Protein AF-A0A961FAP8-F1 (afdb_monomer_lite)

Structure (mmCIF, N/CA/C/O backbone):
data_AF-A0A961FAP8-F1
#
_entry.id   AF-A0A961FAP8-F1
#
loop_
_atom_site.group_PDB
_atom_site.id
_atom_site.type_symbol
_atom_site.label_atom_id
_atom_site.label_alt_id
_atom_site.label_comp_id
_atom_site.label_asym_id
_atom_site.label_entity_id
_atom_site.label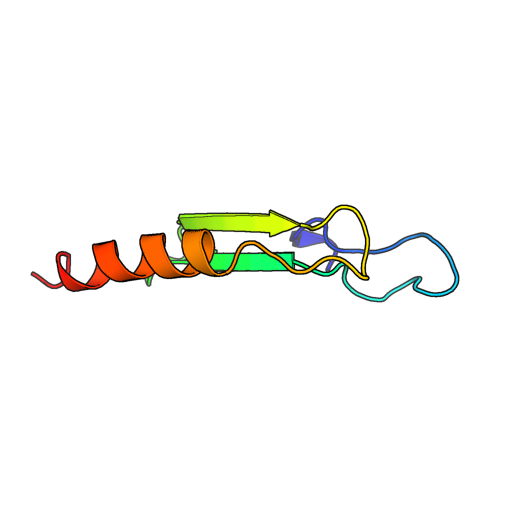_seq_id
_atom_site.pdbx_PDB_ins_code
_atom_site.Cartn_x
_atom_site.Cartn_y
_atom_site.Cartn_z
_atom_site.occupancy
_atom_site.B_iso_or_equiv
_atom_site.auth_seq_id
_atom_site.auth_comp_id
_atom_site.auth_asym_id
_atom_site.auth_atom_id
_atom_site.pdbx_PDB_model_num
ATOM 1 N N . ALA A 1 1 ? 8.328 8.778 -1.200 1.00 85.88 1 ALA A N 1
ATOM 2 C CA . ALA A 1 1 ? 8.477 7.379 -1.663 1.00 85.88 1 ALA A CA 1
ATOM 3 C C . ALA A 1 1 ? 9.580 6.658 -0.892 1.00 85.88 1 ALA A C 1
ATOM 5 O O . ALA A 1 1 ? 9.314 5.582 -0.372 1.00 85.88 1 ALA A O 1
ATOM 6 N N . GLN A 1 2 ? 10.766 7.267 -0.766 1.00 92.81 2 GLN A N 1
ATOM 7 C CA . GLN A 1 2 ? 11.919 6.730 -0.026 1.00 92.81 2 GLN A CA 1
ATOM 8 C C . GLN A 1 2 ? 11.595 6.304 1.409 1.00 92.81 2 GLN A C 1
ATOM 10 O O . GLN A 1 2 ? 11.836 5.153 1.752 1.00 92.81 2 GLN A O 1
ATOM 15 N N . ASP A 1 3 ? 10.953 7.170 2.199 1.00 95.88 3 ASP A N 1
ATOM 16 C CA . ASP A 1 3 ? 10.650 6.876 3.613 1.00 95.88 3 ASP A CA 1
ATOM 17 C C . ASP A 1 3 ? 9.755 5.645 3.819 1.00 95.88 3 ASP A C 1
ATOM 19 O O . ASP A 1 3 ? 9.786 5.012 4.868 1.00 95.88 3 ASP A O 1
ATOM 23 N N . TYR A 1 4 ? 8.968 5.291 2.801 1.00 94.12 4 TYR A N 1
ATOM 24 C CA . TYR A 1 4 ? 8.056 4.146 2.814 1.00 94.12 4 TYR A CA 1
ATOM 25 C C . TYR A 1 4 ? 8.590 2.947 2.015 1.00 94.12 4 TYR A C 1
ATOM 27 O O . TYR A 1 4 ? 7.874 1.965 1.843 1.00 94.12 4 TYR A O 1
ATOM 35 N N . GLY A 1 5 ? 9.816 3.018 1.482 1.00 95.00 5 GLY A N 1
ATOM 36 C CA . GLY A 1 5 ? 10.400 1.948 0.664 1.00 95.00 5 GLY A CA 1
ATOM 37 C C . GLY A 1 5 ? 9.712 1.733 -0.692 1.00 95.00 5 GLY A C 1
ATOM 38 O O . GLY A 1 5 ? 9.873 0.683 -1.305 1.00 95.00 5 GLY A O 1
ATOM 39 N N . LEU A 1 6 ? 8.946 2.717 -1.177 1.00 96.31 6 LEU A N 1
ATOM 40 C CA . LEU A 1 6 ? 8.154 2.603 -2.411 1.00 96.31 6 LEU A CA 1
ATOM 41 C C . LEU A 1 6 ? 8.848 3.204 -3.639 1.00 96.31 6 LEU A C 1
ATOM 43 O O . LEU A 1 6 ? 8.255 3.253 -4.714 1.00 96.31 6 LEU A O 1
ATOM 47 N N . GLU A 1 7 ? 10.064 3.729 -3.495 1.00 95.44 7 GLU A N 1
ATOM 48 C CA . GLU A 1 7 ? 10.788 4.323 -4.618 1.00 95.44 7 GLU A CA 1
ATOM 49 C C . GLU A 1 7 ? 11.197 3.253 -5.634 1.00 95.44 7 GLU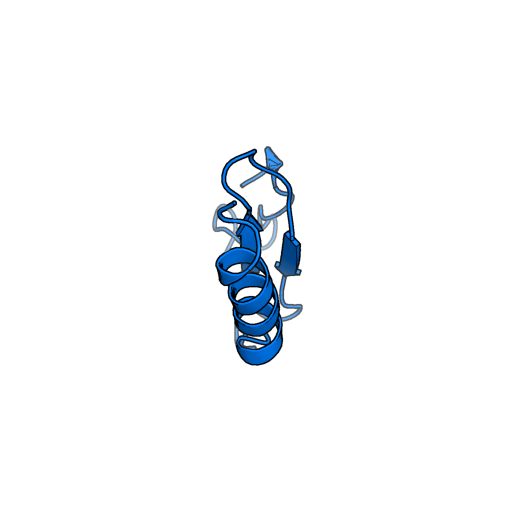 A C 1
ATOM 51 O O . GLU A 1 7 ? 11.827 2.252 -5.293 1.00 95.44 7 GLU A O 1
ATOM 56 N N . ARG A 1 8 ? 10.872 3.490 -6.907 1.00 92.12 8 ARG A N 1
ATOM 57 C CA . ARG A 1 8 ? 11.381 2.679 -8.011 1.00 92.12 8 ARG A CA 1
ATOM 58 C C . ARG A 1 8 ? 12.682 3.261 -8.550 1.00 92.12 8 ARG A C 1
ATOM 60 O O . ARG A 1 8 ? 12.728 4.417 -8.974 1.00 92.12 8 ARG A O 1
ATOM 67 N N . SER A 1 9 ? 13.715 2.427 -8.599 1.00 91.12 9 SER A N 1
ATOM 68 C CA . SER A 1 9 ? 15.017 2.747 -9.199 1.00 91.12 9 SER A CA 1
ATOM 69 C C . SER A 1 9 ? 15.140 2.302 -10.663 1.00 91.12 9 SER A C 1
ATOM 71 O O . SER A 1 9 ? 16.070 2.719 -11.351 1.00 91.12 9 SER A O 1
ATOM 73 N N . GLU A 1 10 ? 14.199 1.486 -11.143 1.00 88.88 10 GLU A N 1
ATOM 74 C CA . GLU A 1 10 ? 14.222 0.862 -12.468 1.00 88.88 10 GLU A CA 1
ATOM 75 C C . GLU A 1 10 ? 13.440 1.672 -13.513 1.00 88.88 10 GLU A C 1
ATOM 77 O O . GLU A 1 10 ? 12.272 2.017 -13.312 1.00 88.88 10 GLU A O 1
ATOM 82 N N . GLU A 1 11 ? 14.067 1.918 -14.665 1.00 93.19 11 GLU A N 1
ATOM 83 C CA . GLU A 1 11 ? 13.408 2.457 -15.861 1.00 93.19 11 GLU A CA 1
ATOM 84 C C . GLU A 1 11 ? 12.419 1.433 -16.451 1.00 93.19 11 GLU A C 1
ATOM 86 O O . GLU A 1 11 ? 12.668 0.230 -16.354 1.00 93.19 11 GLU A O 1
ATOM 91 N N . PRO A 1 12 ? 11.303 1.851 -17.083 1.00 93.50 12 PRO A N 1
ATOM 92 C CA . PRO A 1 12 ? 10.884 3.223 -17.419 1.00 93.50 12 PRO A CA 1
ATOM 93 C C . PRO A 1 12 ? 10.089 3.934 -16.310 1.00 93.50 12 PRO A C 1
ATOM 95 O O . PRO A 1 12 ? 9.546 5.014 -16.522 1.00 93.50 12 PRO A O 1
ATOM 98 N N . LEU A 1 13 ? 9.942 3.306 -15.143 1.00 93.88 13 LEU A N 1
ATOM 99 C CA . LEU A 1 13 ? 9.085 3.791 -14.054 1.00 93.88 13 LEU A CA 1
ATOM 100 C C . LEU A 1 13 ? 9.892 4.445 -12.929 1.00 93.88 13 LEU A C 1
ATOM 102 O O . LEU A 1 13 ? 9.403 4.577 -11.804 1.00 93.88 13 LEU A O 1
ATOM 106 N N . LYS A 1 14 ? 11.142 4.814 -13.210 1.00 94.88 14 LYS A N 1
ATOM 107 C CA . LYS A 1 14 ? 12.052 5.380 -12.226 1.00 94.88 14 LYS A CA 1
ATOM 108 C C . LYS A 1 14 ? 11.478 6.676 -11.659 1.00 94.88 14 LYS A C 1
ATOM 110 O O . LYS A 1 14 ? 10.938 7.507 -12.386 1.00 94.88 14 LYS A O 1
ATOM 115 N N . GLY A 1 15 ? 11.600 6.848 -10.346 1.00 93.69 15 GLY A N 1
ATOM 116 C CA . GLY A 1 15 ? 11.101 8.032 -9.643 1.00 93.69 15 GLY A CA 1
ATOM 117 C C . GLY A 1 15 ? 9.590 8.032 -9.386 1.00 93.69 15 GLY A C 1
ATOM 118 O O . GLY A 1 15 ? 9.096 8.933 -8.711 1.00 93.69 15 GLY A O 1
ATOM 119 N N . LEU A 1 16 ? 8.857 7.020 -9.860 1.00 94.75 16 LEU A N 1
ATOM 120 C CA . LEU A 1 16 ? 7.469 6.786 -9.467 1.00 94.75 16 LEU A CA 1
ATOM 121 C C . LEU A 1 16 ? 7.402 5.893 -8.220 1.00 94.75 16 LEU A C 1
ATOM 123 O O . LEU A 1 16 ? 8.335 5.148 -7.906 1.00 94.75 16 LEU A O 1
ATOM 127 N N . CYS A 1 17 ? 6.273 5.945 -7.515 1.00 95.44 17 CYS A N 1
ATOM 128 C CA . CYS A 1 17 ? 5.977 4.989 -6.451 1.00 95.44 17 CYS A CA 1
ATOM 129 C C . CYS A 1 17 ? 5.651 3.608 -7.042 1.00 95.44 17 CYS A C 1
ATOM 131 O O . CYS A 1 17 ? 4.983 3.503 -8.074 1.00 95.44 17 CYS A O 1
ATOM 133 N N . SER A 1 18 ? 6.057 2.539 -6.360 1.00 95.50 18 SER A N 1
ATOM 134 C CA . SER A 1 18 ? 5.486 1.210 -6.574 1.00 95.50 18 SER A CA 1
ATOM 135 C C . SER A 1 18 ? 3.993 1.196 -6.220 1.00 95.50 18 SER A C 1
ATOM 137 O O . SER A 1 18 ? 3.500 2.038 -5.462 1.00 95.50 18 SER A O 1
ATOM 139 N N . ARG A 1 19 ? 3.244 0.240 -6.785 1.00 97.12 19 ARG A N 1
ATOM 140 C CA . ARG A 1 19 ? 1.844 0.040 -6.406 1.00 97.12 19 ARG A CA 1
ATOM 141 C C . ARG A 1 19 ? 1.811 -0.623 -5.028 1.00 97.12 19 ARG A C 1
ATOM 143 O O . ARG A 1 19 ? 2.384 -1.691 -4.826 1.00 97.12 19 ARG A O 1
ATOM 150 N N . ALA A 1 20 ? 1.184 0.051 -4.074 1.00 97.88 20 ALA A N 1
ATOM 151 C CA . ALA A 1 20 ? 1.104 -0.399 -2.696 1.00 97.88 20 ALA A CA 1
ATOM 152 C C . ALA A 1 20 ? -0.165 0.123 -2.018 1.00 97.88 20 ALA A C 1
ATOM 154 O O . ALA A 1 20 ? -0.728 1.141 -2.429 1.00 97.88 20 ALA A O 1
ATOM 155 N N . VAL A 1 21 ? -0.588 -0.569 -0.965 1.00 98.06 21 VAL A N 1
ATOM 156 C CA . VAL A 1 21 ? -1.648 -0.157 -0.045 1.00 98.06 21 VAL A CA 1
ATOM 157 C C . VAL A 1 21 ? -1.068 -0.155 1.359 1.00 98.06 21 VAL A C 1
ATOM 159 O O . VAL A 1 21 ? -0.458 -1.131 1.787 1.00 98.06 21 VAL A O 1
ATOM 162 N N . ILE A 1 22 ? -1.262 0.946 2.079 1.00 97.44 22 ILE A N 1
ATOM 163 C CA . ILE A 1 22 ? -0.885 1.080 3.486 1.00 97.44 22 ILE A CA 1
ATOM 164 C C . ILE A 1 22 ? -2.111 1.609 4.222 1.00 97.44 22 ILE A C 1
ATOM 166 O O . ILE A 1 22 ? -2.681 2.625 3.826 1.00 97.44 22 ILE A O 1
ATOM 170 N N . VAL A 1 23 ? -2.528 0.904 5.270 1.00 96.94 23 VAL A N 1
ATOM 171 C CA . VAL A 1 23 ? -3.666 1.274 6.116 1.00 96.94 23 VAL A CA 1
ATOM 172 C C . VAL A 1 23 ? -3.139 1.623 7.497 1.00 96.94 23 VAL A C 1
ATOM 174 O O . VAL A 1 23 ? -2.410 0.829 8.095 1.00 96.94 23 VAL A O 1
ATOM 177 N N . LEU A 1 24 ? -3.520 2.795 8.001 1.00 95.62 24 LEU A N 1
ATOM 178 C CA . LEU A 1 24 ? -3.144 3.274 9.327 1.00 95.62 24 LEU A CA 1
ATOM 179 C C . LEU A 1 24 ? -4.381 3.552 10.189 1.00 95.62 24 LEU A C 1
ATOM 181 O O . LEU A 1 24 ? -5.447 3.862 9.653 1.00 95.62 24 LEU A O 1
ATOM 185 N N . ASP A 1 25 ? -4.229 3.451 11.509 1.00 93.31 25 ASP A N 1
ATOM 186 C CA . ASP A 1 25 ? -5.207 3.965 12.477 1.00 93.31 25 ASP A CA 1
ATOM 187 C C . ASP A 1 25 ? -5.006 5.466 12.771 1.00 93.31 25 ASP A C 1
ATOM 189 O O . ASP A 1 25 ? -4.087 6.112 12.257 1.00 93.31 25 ASP A O 1
ATOM 193 N N . GLU A 1 26 ? -5.858 6.039 13.623 1.00 92.31 26 GLU A N 1
ATOM 194 C CA . GLU A 1 26 ? -5.811 7.455 14.013 1.00 92.31 26 GLU A CA 1
ATOM 195 C C . GLU A 1 26 ? -4.547 7.857 14.792 1.00 92.31 26 GLU A C 1
ATOM 197 O O . GLU A 1 26 ? -4.266 9.047 14.949 1.00 92.31 26 GLU A O 1
ATOM 202 N N . LYS A 1 27 ? -3.774 6.877 15.270 1.00 94.56 27 LYS A N 1
ATOM 203 C CA . LYS A 1 27 ? -2.506 7.071 15.987 1.00 94.56 27 LYS A CA 1
ATOM 204 C C . LYS A 1 27 ? -1.297 6.862 15.075 1.00 94.56 27 LYS A C 1
ATOM 206 O O . LYS A 1 27 ? -0.169 6.859 15.564 1.00 94.56 27 LYS A O 1
ATOM 211 N N . ASN A 1 28 ? -1.518 6.747 13.763 1.00 94.25 28 ASN A N 1
ATOM 212 C CA . ASN A 1 28 ? -0.508 6.439 12.750 1.00 94.25 28 ASN A CA 1
ATOM 213 C C . ASN A 1 28 ? 0.139 5.052 12.919 1.00 94.25 28 ASN A C 1
ATOM 215 O O . ASN A 1 28 ? 1.258 4.828 12.455 1.00 94.25 28 ASN A O 1
ATOM 219 N N . THR A 1 29 ? -0.546 4.101 13.557 1.00 94.50 29 THR A N 1
ATOM 220 C CA . THR A 1 29 ? -0.100 2.703 13.594 1.00 94.50 29 THR A CA 1
ATOM 221 C C . THR A 1 29 ? -0.435 2.038 12.269 1.00 94.50 29 THR A C 1
ATOM 223 O O . THR A 1 29 ? -1.582 2.084 11.830 1.00 94.50 29 THR A O 1
ATOM 226 N N . VAL A 1 30 ? 0.535 1.371 11.641 1.00 95.81 30 VAL A N 1
ATOM 227 C CA . VAL A 1 30 ? 0.287 0.578 10.428 1.00 95.81 30 VAL A CA 1
ATOM 228 C C . VAL A 1 30 ? -0.480 -0.692 10.799 1.00 95.81 30 VAL A C 1
ATOM 230 O O . VAL A 1 30 ? 0.028 -1.543 11.525 1.00 95.81 30 VAL A O 1
ATOM 233 N N . LEU A 1 31 ? -1.699 -0.826 10.282 1.00 96.12 31 LEU A N 1
ATOM 234 C CA . LEU A 1 31 ? -2.562 -1.998 10.477 1.00 96.12 31 LEU A CA 1
ATOM 235 C C . LEU A 1 31 ? -2.395 -3.029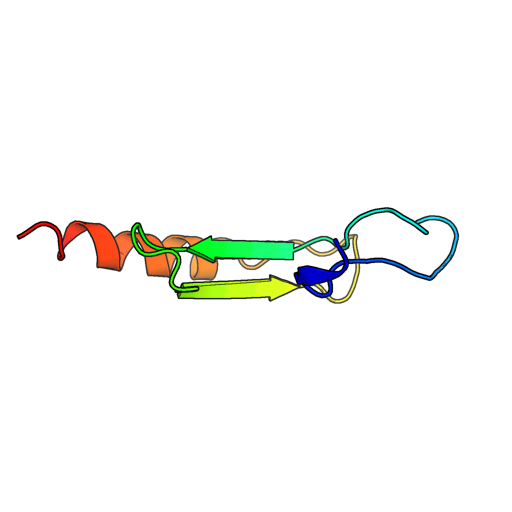 9.360 1.00 96.12 31 LEU A C 1
ATOM 237 O O . LEU A 1 31 ? -2.603 -4.222 9.572 1.00 96.12 31 LEU A O 1
ATOM 241 N N . TYR A 1 32 ? -2.053 -2.555 8.163 1.00 97.44 32 TYR A N 1
ATOM 242 C CA . TYR A 1 32 ? -1.830 -3.375 6.982 1.00 97.44 32 TYR A CA 1
ATOM 243 C C . TYR A 1 32 ? -0.877 -2.658 6.030 1.00 97.44 32 TYR A C 1
ATOM 245 O O . TYR A 1 32 ? -0.993 -1.447 5.825 1.00 97.44 32 TYR A O 1
ATOM 253 N N . SER A 1 33 ? 0.032 -3.409 5.419 1.00 97.69 33 SER A N 1
ATOM 254 C CA . SER A 1 33 ? 0.839 -2.935 4.304 1.00 97.69 33 SER A CA 1
ATOM 255 C C . SER A 1 33 ? 1.008 -4.038 3.269 1.00 97.69 33 SER A C 1
ATOM 257 O O . SER A 1 33 ? 1.231 -5.204 3.591 1.00 97.69 33 SER A O 1
ATOM 259 N N . GLU A 1 34 ? 0.907 -3.652 2.008 1.00 98.25 34 GLU A N 1
ATOM 260 C CA . GLU A 1 34 ? 1.167 -4.522 0.875 1.00 98.25 34 GLU A CA 1
ATOM 261 C C . GLU A 1 34 ? 1.791 -3.698 -0.238 1.00 98.25 34 GLU A C 1
ATOM 263 O O . GLU A 1 34 ? 1.214 -2.716 -0.697 1.00 98.25 34 GLU A O 1
ATOM 268 N N . GLN A 1 35 ? 2.962 -4.124 -0.693 1.00 97.75 35 GLN A N 1
ATOM 269 C CA . GLN A 1 35 ? 3.570 -3.666 -1.931 1.00 97.75 35 GLN A CA 1
ATOM 270 C C . GLN A 1 35 ? 3.484 -4.821 -2.923 1.00 97.75 35 GLN A C 1
ATOM 272 O O . GLN A 1 35 ? 3.996 -5.908 -2.647 1.00 97.75 35 GLN A O 1
ATOM 277 N N . VAL A 1 36 ? 2.827 -4.607 -4.063 1.00 97.00 36 VAL A N 1
ATOM 278 C CA . VAL A 1 36 ? 2.686 -5.679 -5.054 1.00 97.00 36 VAL A CA 1
ATOM 279 C C . VAL A 1 36 ? 4.010 -5.920 -5.770 1.00 97.00 36 VAL A C 1
ATOM 281 O O . VAL A 1 36 ? 4.825 -5.009 -5.943 1.00 97.00 36 VAL A O 1
ATOM 284 N N . LYS A 1 37 ? 4.220 -7.165 -6.200 1.00 92.69 37 LYS A N 1
ATOM 285 C CA . LYS A 1 37 ? 5.447 -7.569 -6.890 1.00 92.69 37 LYS A CA 1
ATOM 286 C C . LYS A 1 37 ? 5.534 -6.957 -8.288 1.00 92.69 37 LYS A C 1
ATOM 288 O O . LYS A 1 37 ? 6.577 -6.430 -8.657 1.00 92.69 37 LYS A O 1
ATOM 293 N N . GLU A 1 38 ? 4.428 -6.991 -9.028 1.00 92.25 38 GLU A N 1
ATOM 294 C CA . GLU A 1 38 ? 4.321 -6.445 -10.381 1.00 92.25 38 GLU A CA 1
ATOM 295 C C . GLU A 1 38 ? 3.290 -5.321 -10.429 1.00 92.25 38 GLU A C 1
ATOM 297 O O . GLU A 1 38 ? 2.208 -5.439 -9.864 1.00 92.25 38 GLU A O 1
ATOM 302 N N . ILE A 1 39 ? 3.585 -4.236 -11.150 1.00 92.31 39 ILE A N 1
ATOM 303 C CA . ILE A 1 39 ? 2.704 -3.054 -11.194 1.00 92.31 39 ILE A CA 1
ATOM 304 C C . ILE A 1 39 ? 1.318 -3.342 -11.794 1.00 92.31 39 ILE A C 1
ATOM 306 O O . ILE A 1 39 ? 0.365 -2.617 -11.523 1.00 92.31 39 ILE A O 1
ATOM 310 N N . THR A 1 40 ? 1.211 -4.396 -12.605 1.00 95.69 40 THR A N 1
ATOM 311 C CA . THR A 1 40 ? -0.037 -4.852 -13.229 1.00 95.69 40 THR A CA 1
ATOM 312 C C . THR A 1 40 ? -0.902 -5.696 -12.297 1.00 95.69 40 THR A C 1
ATOM 314 O O . THR A 1 40 ? -2.052 -5.975 -12.631 1.00 95.69 40 THR A O 1
ATOM 317 N N . GLN A 1 41 ? -0.366 -6.129 -11.154 1.00 97.81 41 GLN A N 1
ATOM 318 C CA . GLN A 1 41 ? -1.120 -6.865 -10.151 1.00 97.81 41 GLN A CA 1
ATOM 319 C C . GLN A 1 41 ? -1.869 -5.902 -9.242 1.00 97.81 41 GLN A C 1
ATOM 321 O O . GLN A 1 41 ? -1.369 -4.838 -8.869 1.00 97.81 41 GLN A O 1
ATOM 326 N N . GLU A 1 42 ? -3.069 -6.317 -8.855 1.00 97.94 42 GLU A N 1
ATOM 327 C CA . GLU A 1 42 ? -3.842 -5.584 -7.871 1.00 97.94 42 GLU A CA 1
ATOM 328 C C . GLU A 1 42 ? -3.487 -6.027 -6.447 1.00 97.94 42 GLU A C 1
ATOM 330 O O . GLU A 1 42 ? -3.284 -7.222 -6.215 1.00 97.94 42 GLU A O 1
ATOM 335 N N . PRO A 1 43 ? -3.437 -5.084 -5.490 1.00 98.25 43 PRO A N 1
ATOM 336 C CA . PRO A 1 43 ? -3.381 -5.391 -4.068 1.00 98.25 43 PRO A CA 1
ATOM 337 C C . PRO A 1 43 ? -4.573 -6.244 -3.612 1.00 98.25 43 PRO A C 1
ATOM 339 O O . PRO A 1 43 ? -5.665 -6.205 -4.194 1.00 98.25 43 PRO A O 1
ATOM 342 N N . ASN A 1 44 ? -4.414 -6.956 -2.503 1.00 98.06 44 ASN A N 1
ATOM 343 C CA . ASN A 1 44 ? -5.498 -7.650 -1.831 1.00 98.06 44 ASN A CA 1
ATOM 344 C C . ASN A 1 44 ? -6.396 -6.669 -1.057 1.00 98.06 44 ASN A C 1
ATOM 346 O O . ASN A 1 44 ? -6.312 -6.502 0.164 1.00 98.06 44 ASN A O 1
ATOM 350 N N . TYR A 1 45 ? -7.333 -6.058 -1.779 1.00 96.94 45 TYR A N 1
ATOM 351 C CA . TYR A 1 45 ? -8.300 -5.120 -1.208 1.00 96.94 45 TYR A CA 1
ATOM 352 C C . TYR A 1 45 ? -9.171 -5.723 -0.106 1.00 96.94 45 TYR A C 1
ATOM 354 O O . TYR A 1 45 ? -9.567 -5.010 0.814 1.00 96.94 45 TYR A O 1
ATOM 362 N N . GLN A 1 46 ? -9.470 -7.024 -0.172 1.00 96.25 46 GLN A N 1
ATOM 363 C CA . GLN A 1 46 ? -10.277 -7.684 0.853 1.00 96.25 46 GLN A CA 1
ATOM 364 C C . GLN A 1 46 ? -9.550 -7.688 2.203 1.00 96.25 46 GLN A C 1
ATOM 366 O O . GLN A 1 46 ? -10.159 -7.345 3.215 1.00 96.25 46 GLN A O 1
ATOM 371 N N . LEU A 1 47 ? -8.248 -8.000 2.221 1.00 96.19 47 LEU A N 1
ATOM 372 C CA . LEU A 1 47 ? -7.437 -7.944 3.442 1.00 96.19 47 LEU A CA 1
ATOM 373 C C . LEU A 1 47 ? -7.250 -6.506 3.940 1.00 96.19 47 LEU A C 1
ATOM 375 O O . LEU A 1 47 ? -7.404 -6.257 5.136 1.00 96.19 47 LEU A O 1
ATOM 379 N N . ALA A 1 48 ? -7.001 -5.558 3.033 1.00 96.19 48 ALA A N 1
ATOM 380 C CA . ALA A 1 48 ? -6.867 -4.145 3.390 1.00 96.19 48 ALA A CA 1
ATOM 381 C C . ALA A 1 48 ? -8.149 -3.571 4.028 1.00 96.19 48 ALA A C 1
ATOM 383 O O . ALA A 1 48 ? -8.081 -2.788 4.972 1.00 96.19 48 ALA A O 1
ATOM 384 N N . LEU A 1 49 ? -9.330 -3.971 3.547 1.00 94.94 49 LEU A N 1
ATOM 385 C CA . LEU A 1 49 ? -10.612 -3.541 4.114 1.00 94.94 49 LEU A CA 1
ATOM 386 C C . LEU A 1 49 ? -10.961 -4.276 5.414 1.00 94.94 49 LEU A C 1
ATOM 388 O O . LEU A 1 49 ? -11.563 -3.680 6.308 1.00 94.94 49 LEU A O 1
ATOM 392 N N . ALA A 1 50 ? -10.579 -5.549 5.553 1.00 95.00 50 ALA A N 1
ATOM 393 C CA . ALA A 1 50 ? -10.881 -6.342 6.745 1.00 95.00 50 ALA A CA 1
ATOM 394 C C . ALA A 1 50 ? -10.312 -5.710 8.028 1.00 95.00 50 ALA A C 1
ATOM 396 O O . ALA A 1 50 ? -10.983 -5.714 9.064 1.00 95.00 50 ALA A O 1
ATOM 397 N N . VAL A 1 51 ? -9.124 -5.096 7.951 1.00 93.50 51 VAL A N 1
ATOM 398 C CA . VAL A 1 51 ? -8.503 -4.418 9.104 1.00 93.50 51 VAL A CA 1
ATOM 399 C C . VAL A 1 51 ? -9.230 -3.129 9.516 1.00 93.50 51 VAL A C 1
ATOM 401 O O . VAL A 1 51 ? -9.177 -2.757 10.686 1.00 93.50 51 VAL A O 1
ATOM 404 N N . LEU A 1 52 ? -9.982 -2.484 8.611 1.00 86.19 52 LEU A N 1
ATOM 405 C CA . LEU A 1 52 ? -10.800 -1.301 8.928 1.00 86.19 52 LEU A CA 1
ATOM 406 C C . LEU A 1 52 ? -12.060 -1.664 9.724 1.00 86.19 52 LEU A C 1
ATOM 408 O O . LEU A 1 52 ? -12.504 -0.897 10.578 1.00 86.19 52 LEU A O 1
ATOM 412 N N . GLY A 1 53 ? -12.628 -2.850 9.483 1.00 72.94 53 GLY A N 1
ATOM 413 C CA . GLY A 1 53 ? -13.802 -3.335 10.215 1.00 72.94 53 GLY A CA 1
ATOM 414 C C . GLY A 1 53 ? -13.551 -3.475 11.720 1.00 72.94 53 GLY A C 1
ATOM 415 O O . GLY A 1 53 ? -14.457 -3.248 12.517 1.00 72.94 53 GLY A O 1
ATOM 416 N N . HIS A 1 54 ? -12.306 -3.761 12.120 1.00 59.47 54 HIS A N 1
ATOM 417 C CA . HIS A 1 54 ? -11.908 -3.869 13.530 1.00 59.47 54 HIS A CA 1
ATOM 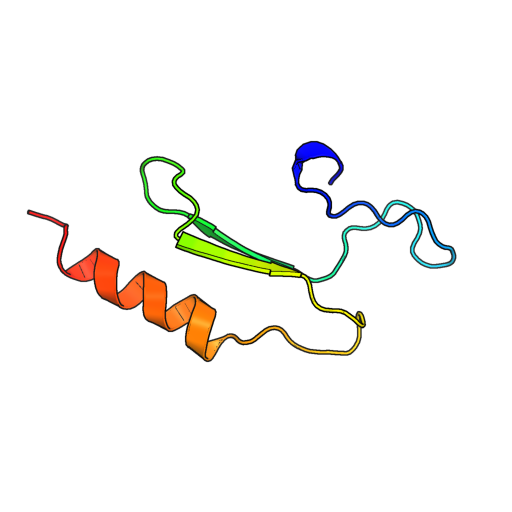418 C C . HIS A 1 54 ? -11.830 -2.508 14.248 1.00 59.47 54 HIS A C 1
ATOM 420 O O . HIS A 1 54 ? -11.825 -2.470 15.478 1.00 59.47 54 HIS A O 1
ATOM 426 N N . LEU A 1 55 ? -11.791 -1.391 13.509 1.00 56.16 55 LEU A N 1
ATOM 427 C CA . LEU A 1 55 ? -11.729 -0.037 14.077 1.00 56.16 55 LEU A CA 1
ATOM 428 C C . LEU A 1 55 ? -13.103 0.492 14.501 1.00 56.16 55 LEU A C 1
ATOM 430 O O . LEU A 1 55 ? -13.192 1.326 15.398 1.00 56.16 55 LEU A O 1
ATOM 434 N N . SER A 1 56 ? -14.195 -0.010 13.910 1.00 56.12 56 SER A N 1
ATOM 435 C CA . SER A 1 56 ? -15.546 0.420 14.303 1.00 56.12 56 SER A CA 1
ATOM 436 C C . SER A 1 56 ? -15.919 0.005 15.731 1.00 56.12 56 SER A C 1
ATOM 438 O O . SER A 1 56 ? -16.768 0.660 16.326 1.00 56.12 56 SER A O 1
ATOM 440 N N . THR A 1 57 ? -15.256 -1.019 16.276 1.00 56.00 57 THR A N 1
ATOM 441 C CA . THR A 1 57 ? -15.424 -1.567 17.636 1.00 56.00 57 THR A CA 1
ATOM 442 C C . THR A 1 57 ? -14.389 -1.076 18.655 1.00 56.00 57 THR A C 1
ATOM 444 O O . THR A 1 57 ? -14.323 -1.642 19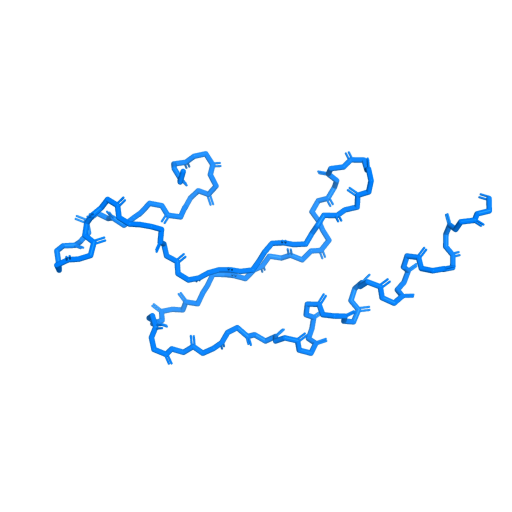.736 1.00 56.00 57 THR A O 1
ATOM 447 N N . ARG A 1 58 ? -13.537 -0.097 18.313 1.00 57.78 58 ARG A N 1
ATOM 448 C CA . ARG A 1 58 ? -12.578 0.527 19.254 1.00 57.78 58 ARG A CA 1
ATOM 449 C C . ARG A 1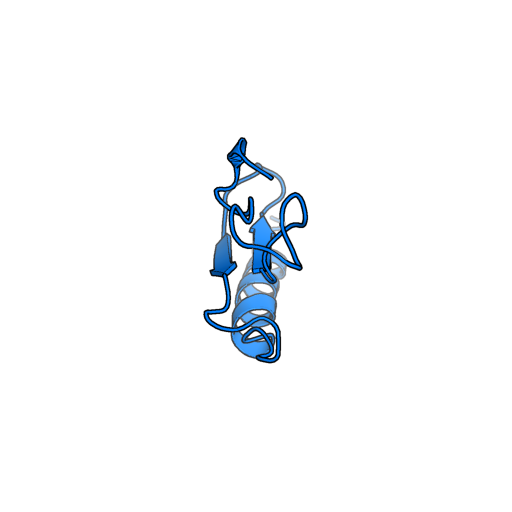 58 ? -12.859 2.017 19.491 1.00 57.78 58 ARG A C 1
ATOM 451 O O . ARG A 1 58 ? -11.961 2.767 19.868 1.00 57.78 58 ARG A O 1
ATOM 458 N N . ARG A 1 59 ? -14.077 2.465 19.177 1.00 57.19 59 ARG A N 1
ATOM 459 C CA . ARG A 1 59 ? -14.546 3.835 19.426 1.00 57.19 59 ARG A CA 1
ATOM 460 C C . ARG A 1 59 ? -15.372 3.822 20.710 1.00 57.19 59 ARG A C 1
ATOM 462 O O . ARG A 1 59 ? -16.587 4.000 20.660 1.00 57.19 59 ARG A O 1
ATOM 469 N N . ASP A 1 60 ? -14.698 3.580 21.821 1.00 52.06 60 ASP A N 1
ATOM 470 C CA . ASP A 1 60 ? -15.242 3.537 23.175 1.00 52.06 60 ASP A CA 1
ATOM 471 C C . ASP A 1 60 ? -14.194 4.064 24.159 1.00 52.06 60 ASP A C 1
ATOM 473 O O . ASP A 1 60 ? -12.994 3.740 23.988 1.00 52.06 60 ASP A O 1
#

Sequence (60 aa):
AQDYGLERSEEPLKGLCSRAVIVLDEKNTVLYSEQVKEITQEPNYQLALAVLGHLSTRRD

Radius of gyration: 14.03 Å; chains: 1; bounding box: 31×16×41 Å

pLDDT: mean 90.04, std 12.82, range [52.06, 98.25]

Secondary structure (DSSP, 8-state):
-GGGT-B--STTSTTSBPSEEEEE-TT--EEEEEE-SSTTSPP-HHHHHHHHHTTTT---

Foldseek 3Di:
DVVVVQADCDPPQHRHGADKDWDADPVRHTQDIDGDPDSPDDDPVVVVVVSVVVVVVVPD